Protein AF-A0A9R1VW15-F1 (afdb_monomer)

Mean predicted aligned error: 13.88 Å

pLDDT: mean 77.65, std 12.46, range [34.53, 93.62]

Structure (mmCIF, N/CA/C/O backbone):
data_AF-A0A9R1VW15-F1
#
_entry.id   AF-A0A9R1VW15-F1
#
loop_
_atom_site.group_PDB
_atom_site.id
_atom_site.type_symbol
_atom_site.label_atom_id
_atom_site.label_alt_id
_atom_site.label_comp_id
_atom_site.label_asym_id
_atom_site.label_entity_id
_atom_site.label_seq_id
_atom_site.pdbx_PDB_ins_code
_atom_site.Cartn_x
_atom_site.Cartn_y
_atom_site.Cartn_z
_atom_site.occupancy
_atom_site.B_iso_or_equiv
_atom_site.auth_seq_id
_atom_site.auth_comp_id
_atom_site.auth_asym_id
_atom_site.auth_atom_id
_atom_site.pdbx_PDB_model_num
ATOM 1 N N . MET A 1 1 ? 23.227 -11.797 -25.071 1.00 34.53 1 MET A N 1
ATOM 2 C CA . MET A 1 1 ? 23.761 -10.512 -24.574 1.00 34.53 1 MET A CA 1
ATOM 3 C C . MET A 1 1 ? 22.966 -10.137 -23.335 1.00 34.53 1 MET A C 1
ATOM 5 O O . MET A 1 1 ? 21.800 -9.782 -23.434 1.00 34.53 1 MET A O 1
ATOM 9 N N . PHE A 1 2 ? 23.557 -10.402 -22.175 1.00 41.41 2 PHE A N 1
ATOM 10 C CA . PHE A 1 2 ? 22.931 -10.350 -20.859 1.00 41.41 2 PHE A CA 1
ATOM 11 C C . PHE A 1 2 ? 22.834 -8.900 -20.378 1.00 41.41 2 PHE A C 1
ATOM 13 O O . PHE A 1 2 ? 23.819 -8.345 -19.907 1.00 41.41 2 PHE A O 1
ATOM 20 N N . VAL A 1 3 ? 21.656 -8.286 -20.486 1.00 46.56 3 VAL A N 1
ATOM 21 C CA . VAL A 1 3 ? 21.365 -7.007 -19.816 1.00 46.56 3 VAL A CA 1
ATOM 22 C C . VAL A 1 3 ? 20.025 -7.112 -19.085 1.00 46.56 3 VAL A C 1
ATOM 24 O O . VAL A 1 3 ? 19.080 -6.398 -19.381 1.00 46.56 3 VAL A O 1
ATOM 27 N N . TYR A 1 4 ? 19.921 -8.049 -18.141 1.00 46.09 4 TYR A N 1
ATOM 28 C CA . TYR A 1 4 ? 18.783 -8.117 -17.206 1.00 46.09 4 TYR A CA 1
ATOM 29 C C . TYR A 1 4 ? 19.210 -8.298 -15.741 1.00 46.09 4 TYR A C 1
ATOM 31 O O . TYR A 1 4 ? 18.375 -8.535 -14.877 1.00 46.09 4 TYR A O 1
ATOM 39 N N . LEU A 1 5 ? 20.498 -8.113 -15.435 1.00 49.72 5 LEU A N 1
ATOM 40 C CA . LEU A 1 5 ? 20.980 -7.880 -14.072 1.00 49.72 5 LEU A CA 1
ATOM 41 C C . LEU A 1 5 ? 21.451 -6.426 -13.957 1.00 49.72 5 LEU A C 1
ATOM 43 O O . LEU A 1 5 ? 22.646 -6.144 -13.905 1.00 49.72 5 LEU A O 1
ATOM 47 N N . SER A 1 6 ? 20.517 -5.474 -13.912 1.00 49.81 6 SER A N 1
ATOM 48 C CA . SER A 1 6 ? 20.840 -4.210 -13.253 1.00 49.81 6 SER A CA 1
ATOM 49 C C . SER A 1 6 ? 20.693 -4.456 -11.750 1.00 49.81 6 SER A C 1
ATOM 51 O O . SER A 1 6 ? 19.618 -4.740 -11.229 1.00 49.81 6 SER A O 1
ATOM 53 N N . CYS A 1 7 ? 21.821 -4.403 -11.050 1.00 50.88 7 CYS A N 1
ATOM 54 C CA . CYS A 1 7 ? 22.024 -4.698 -9.626 1.00 50.88 7 CYS A CA 1
ATOM 55 C C . CYS A 1 7 ? 21.210 -3.797 -8.653 1.00 50.88 7 CYS A C 1
ATOM 57 O O . CYS A 1 7 ? 21.485 -3.742 -7.461 1.00 50.88 7 CYS A O 1
ATOM 59 N N . ARG A 1 8 ? 20.201 -3.058 -9.136 1.00 53.59 8 ARG A N 1
ATOM 60 C CA . ARG A 1 8 ? 19.412 -2.096 -8.346 1.00 53.59 8 ARG A CA 1
ATOM 61 C C . ARG A 1 8 ? 17.958 -2.516 -8.125 1.00 53.59 8 ARG A C 1
ATOM 63 O O . ARG A 1 8 ? 17.357 -2.087 -7.146 1.00 53.59 8 ARG A O 1
ATOM 70 N N . THR A 1 9 ? 17.390 -3.359 -8.989 1.00 53.03 9 THR A N 1
ATOM 71 C CA . THR A 1 9 ? 16.006 -3.853 -8.853 1.00 53.03 9 THR A CA 1
ATOM 72 C C . THR A 1 9 ? 15.885 -5.027 -7.883 1.00 53.03 9 THR A C 1
ATOM 74 O O . THR A 1 9 ? 14.862 -5.148 -7.215 1.00 53.03 9 THR A O 1
ATOM 77 N N . TRP A 1 10 ? 16.925 -5.857 -7.748 1.00 55.66 10 TRP A N 1
ATOM 78 C CA . TRP A 1 10 ? 16.912 -7.001 -6.827 1.00 55.66 10 TRP A CA 1
ATOM 79 C C . TRP A 1 10 ? 16.971 -6.573 -5.353 1.00 55.66 10 TRP A C 1
ATOM 81 O O . TRP A 1 10 ? 16.183 -7.056 -4.547 1.00 55.66 10 TRP A O 1
ATOM 91 N N . ALA A 1 11 ? 17.815 -5.589 -5.013 1.00 60.59 11 ALA A N 1
ATOM 92 C CA . ALA A 1 11 ? 17.890 -5.041 -3.655 1.00 60.59 11 ALA A CA 1
ATOM 93 C C . ALA A 1 11 ? 16.564 -4.398 -3.210 1.00 60.59 11 ALA A C 1
ATOM 95 O O . ALA A 1 11 ? 16.141 -4.568 -2.072 1.00 60.59 11 ALA A O 1
ATOM 96 N N . MET A 1 12 ? 15.869 -3.704 -4.119 1.00 61.84 12 MET A N 1
ATOM 97 C CA . MET A 1 12 ? 14.544 -3.149 -3.827 1.00 61.84 12 MET A CA 1
ATOM 98 C C . MET A 1 12 ? 13.521 -4.249 -3.544 1.00 61.84 12 MET A C 1
ATOM 100 O O . MET A 1 12 ? 12.729 -4.092 -2.626 1.00 61.84 12 MET A O 1
ATOM 104 N N . TRP A 1 13 ? 13.567 -5.369 -4.273 1.00 68.69 13 TRP A N 1
ATOM 105 C CA . TRP A 1 13 ? 12.664 -6.497 -4.038 1.00 68.69 13 TRP A CA 1
ATOM 106 C C . TRP A 1 13 ? 12.888 -7.152 -2.669 1.00 68.69 13 TRP A C 1
ATOM 108 O O . TRP A 1 13 ? 11.914 -7.492 -2.005 1.00 68.69 13 TRP A O 1
ATOM 118 N N . GLN A 1 14 ? 14.137 -7.251 -2.198 1.00 66.88 14 GLN A N 1
ATOM 119 C CA . GLN A 1 14 ? 14.422 -7.740 -0.842 1.00 66.88 14 GLN A CA 1
ATOM 120 C C . GLN A 1 14 ? 13.845 -6.833 0.257 1.00 66.88 14 GLN A C 1
ATOM 122 O O . GLN A 1 14 ? 13.532 -7.315 1.339 1.00 66.88 14 GLN A O 1
ATOM 127 N N . VAL A 1 15 ? 13.698 -5.532 -0.015 1.00 74.19 15 VAL A N 1
ATOM 128 C CA . VAL A 1 15 ? 13.144 -4.562 0.943 1.00 74.19 15 VAL A CA 1
ATOM 129 C C . VAL A 1 15 ? 11.618 -4.477 0.851 1.00 74.19 15 VAL A C 1
ATOM 131 O O . VAL A 1 15 ? 10.950 -4.359 1.874 1.00 74.19 15 VAL A O 1
ATOM 134 N N . THR A 1 16 ? 11.047 -4.513 -0.356 1.00 76.38 16 THR A N 1
ATOM 135 C CA . THR A 1 16 ? 9.600 -4.332 -0.570 1.00 76.38 16 THR A CA 1
ATOM 136 C C . THR A 1 16 ? 8.807 -5.635 -0.575 1.00 76.38 16 THR A C 1
ATOM 138 O O . THR A 1 16 ? 7.589 -5.590 -0.427 1.00 76.38 16 T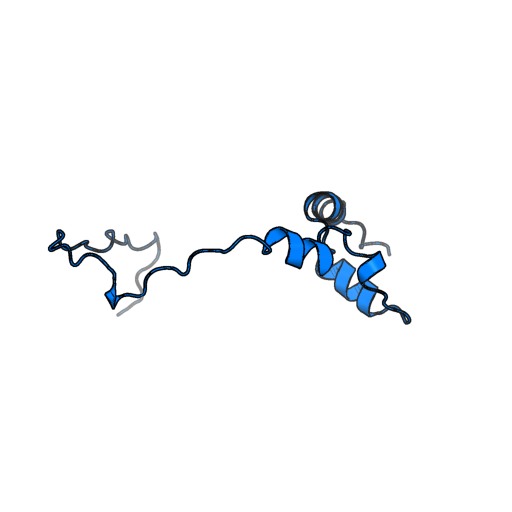HR A O 1
ATOM 141 N N . GLY A 1 17 ? 9.450 -6.784 -0.798 1.00 73.69 17 GLY A N 1
ATOM 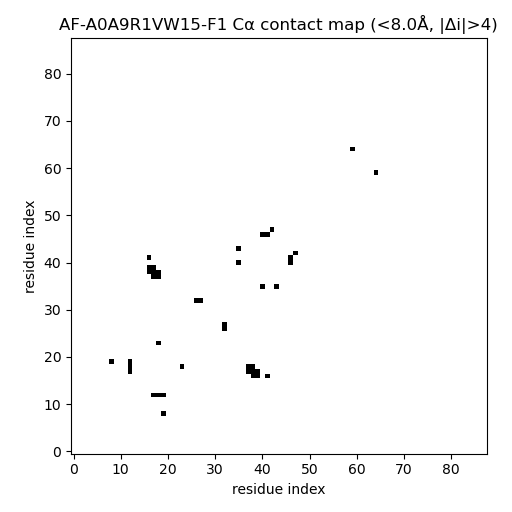142 C CA . GLY A 1 17 ? 8.812 -8.103 -0.865 1.00 73.69 17 GLY A CA 1
ATOM 143 C C . GLY A 1 17 ? 7.935 -8.349 -2.103 1.00 73.69 17 GLY A C 1
ATOM 144 O O . GLY A 1 17 ? 7.366 -9.434 -2.237 1.00 73.69 17 GLY A O 1
ATOM 145 N N . PHE A 1 18 ? 7.840 -7.387 -3.034 1.00 77.56 18 PHE A N 1
ATOM 146 C CA . PHE A 1 18 ? 7.066 -7.499 -4.278 1.00 77.56 18 PHE A CA 1
ATOM 147 C C . PHE A 1 18 ? 7.952 -7.360 -5.533 1.00 77.56 18 PHE A C 1
ATOM 149 O O . PHE A 1 18 ? 8.786 -6.446 -5.584 1.00 77.56 18 PHE A O 1
ATOM 156 N N . PRO A 1 19 ? 7.789 -8.223 -6.557 1.00 78.38 19 PRO A N 1
ATOM 157 C CA . PRO A 1 19 ? 8.610 -8.179 -7.763 1.00 78.38 19 PRO A CA 1
ATOM 158 C C . PRO A 1 19 ? 8.426 -6.864 -8.536 1.00 78.38 19 PRO A C 1
ATOM 160 O O . PRO A 1 19 ? 7.312 -6.407 -8.777 1.00 78.38 19 PRO A O 1
ATOM 163 N N . PHE A 1 20 ? 9.530 -6.258 -8.986 1.00 79.81 20 PHE A N 1
ATOM 164 C CA . PHE A 1 20 ? 9.468 -5.082 -9.860 1.00 79.81 20 PHE A CA 1
ATOM 165 C C . PHE A 1 20 ? 8.815 -5.426 -11.208 1.00 79.81 20 PHE A C 1
ATOM 167 O O . PHE A 1 20 ? 8.812 -6.582 -11.624 1.00 79.81 20 PHE A O 1
ATOM 174 N N . VAL A 1 21 ? 8.318 -4.416 -11.929 1.00 81.44 21 VAL A N 1
ATOM 175 C CA . VAL A 1 21 ? 7.522 -4.573 -13.162 1.00 81.44 21 VAL A CA 1
ATOM 176 C C . VAL A 1 21 ? 8.180 -5.510 -14.187 1.00 81.44 21 VAL A C 1
ATOM 178 O O . VAL A 1 21 ? 7.503 -6.334 -14.792 1.00 81.44 21 VAL A O 1
ATOM 181 N N . HIS A 1 22 ? 9.506 -5.449 -14.345 1.00 81.44 22 HIS A N 1
ATOM 182 C CA . HIS A 1 22 ? 10.243 -6.346 -15.246 1.00 81.44 22 HIS A CA 1
ATOM 183 C C . HIS A 1 22 ? 10.259 -7.806 -14.772 1.00 81.44 22 HIS A C 1
ATOM 185 O O . HIS A 1 22 ? 10.072 -8.712 -15.581 1.00 81.44 22 HIS A O 1
ATOM 191 N N . SER A 1 23 ? 10.448 -8.037 -13.471 1.00 78.75 23 SER A N 1
ATOM 192 C CA . SER A 1 23 ? 10.400 -9.375 -12.875 1.00 78.75 23 SER A CA 1
ATOM 193 C C . SER A 1 23 ? 8.988 -9.947 -12.945 1.00 78.75 23 SER A C 1
ATOM 195 O O . SER A 1 23 ? 8.823 -11.104 -13.308 1.00 78.75 23 SER A O 1
ATOM 197 N N . ALA A 1 24 ? 7.969 -9.127 -12.672 1.00 82.69 24 ALA A N 1
ATOM 198 C CA . ALA A 1 24 ? 6.567 -9.517 -12.790 1.00 82.69 24 ALA A CA 1
ATOM 199 C C . ALA A 1 24 ? 6.197 -9.886 -14.234 1.00 82.69 24 ALA A C 1
ATOM 201 O O . ALA A 1 24 ? 5.544 -10.902 -14.447 1.00 82.69 24 ALA A O 1
ATOM 202 N N . ALA A 1 25 ? 6.659 -9.115 -15.225 1.00 84.50 25 ALA A N 1
ATOM 203 C CA . ALA A 1 25 ? 6.463 -9.452 -16.631 1.00 84.50 25 ALA A CA 1
ATOM 204 C C . ALA A 1 25 ? 7.121 -10.795 -16.977 1.00 84.50 25 ALA A C 1
ATOM 206 O O . ALA A 1 25 ? 6.472 -11.651 -17.563 1.00 84.50 25 ALA A O 1
ATOM 207 N N . PHE A 1 26 ? 8.372 -11.015 -16.560 1.00 83.50 26 PHE A N 1
ATOM 208 C CA . PHE A 1 26 ? 9.068 -12.285 -16.780 1.00 83.50 26 PHE A CA 1
ATOM 209 C C . PHE A 1 26 ? 8.354 -13.477 -16.127 1.00 83.50 26 PHE A C 1
ATOM 211 O O . PHE A 1 26 ? 8.157 -14.499 -16.779 1.00 83.50 26 PHE A O 1
ATOM 218 N N . ILE A 1 27 ? 7.924 -13.333 -14.871 1.00 83.06 27 ILE A N 1
ATOM 219 C CA . ILE A 1 27 ? 7.135 -14.344 -14.155 1.00 83.06 27 ILE A CA 1
ATOM 220 C C . ILE A 1 27 ? 5.828 -14.620 -14.903 1.00 83.06 27 ILE A C 1
ATOM 222 O O . ILE A 1 27 ? 5.470 -15.772 -15.086 1.00 83.06 27 ILE A O 1
ATOM 226 N N . ALA A 1 28 ? 5.145 -13.593 -15.409 1.00 84.50 28 ALA A N 1
ATOM 227 C CA . ALA A 1 28 ? 3.918 -13.770 -16.182 1.00 84.50 28 ALA A CA 1
ATOM 228 C C . ALA A 1 28 ? 4.127 -14.520 -17.514 1.00 84.50 28 ALA A C 1
ATOM 230 O O . ALA A 1 28 ? 3.172 -15.073 -18.055 1.00 84.50 28 ALA A O 1
ATOM 231 N N . PHE A 1 29 ? 5.354 -14.554 -18.044 1.00 85.88 29 PHE A N 1
ATOM 232 C CA . PHE A 1 29 ? 5.694 -15.322 -19.243 1.00 85.88 29 PHE A CA 1
ATOM 233 C C . PHE A 1 29 ? 5.986 -16.809 -18.965 1.00 85.88 29 PHE A C 1
ATOM 235 O O . PHE A 1 29 ? 6.095 -17.580 -19.923 1.00 85.88 29 PHE A O 1
ATOM 242 N N . THR A 1 30 ? 6.118 -17.249 -17.705 1.00 84.62 30 THR A N 1
ATOM 243 C CA . THR A 1 30 ? 6.307 -18.676 -17.389 1.00 84.62 30 THR A CA 1
ATOM 244 C C . THR A 1 30 ? 4.974 -19.431 -17.446 1.00 84.62 30 THR A C 1
ATOM 246 O O . THR A 1 30 ? 3.907 -18.868 -17.227 1.00 84.62 30 THR A O 1
ATOM 249 N N . ARG A 1 31 ? 5.006 -20.720 -17.813 1.00 70.06 31 ARG A N 1
ATOM 250 C CA . ARG A 1 31 ? 3.785 -21.487 -18.135 1.00 70.06 31 ARG A CA 1
ATOM 251 C C . ARG A 1 31 ? 2.986 -21.992 -16.924 1.00 70.06 31 ARG A C 1
ATOM 253 O O . ARG A 1 31 ? 1.873 -22.449 -17.127 1.00 70.06 31 ARG A O 1
ATOM 260 N N . ASP A 1 32 ? 3.484 -21.814 -15.700 1.00 74.69 32 ASP A N 1
ATOM 261 C CA . ASP A 1 32 ? 2.836 -22.258 -14.456 1.00 74.69 32 ASP A CA 1
ATOM 262 C C . ASP A 1 32 ? 3.020 -21.212 -13.346 1.00 74.69 32 ASP A C 1
ATOM 264 O O . ASP A 1 32 ? 3.798 -21.376 -12.403 1.00 74.69 32 ASP A O 1
ATOM 268 N N . VAL A 1 33 ? 2.339 -20.074 -13.486 1.00 77.31 33 VAL A N 1
ATOM 269 C CA . VAL A 1 33 ? 2.545 -18.929 -12.592 1.00 77.31 33 VAL A CA 1
ATOM 270 C C . VAL A 1 33 ? 1.816 -19.120 -11.264 1.00 77.31 33 VAL A C 1
ATOM 272 O O . VAL A 1 33 ? 0.650 -18.754 -11.107 1.00 77.31 33 VAL A O 1
ATOM 275 N N . ILE A 1 34 ? 2.532 -19.625 -10.263 1.00 83.75 34 ILE A N 1
ATOM 276 C CA . ILE A 1 34 ? 2.086 -19.589 -8.867 1.00 83.75 34 ILE A CA 1
ATOM 277 C C . ILE A 1 34 ? 2.657 -18.324 -8.219 1.00 83.75 34 ILE A C 1
ATOM 279 O O . ILE A 1 34 ? 3.739 -18.337 -7.638 1.00 83.75 34 ILE A O 1
ATOM 283 N N . TRP A 1 35 ? 1.919 -17.212 -8.297 1.00 81.88 35 TRP A N 1
ATOM 284 C CA . TRP A 1 35 ? 2.348 -15.909 -7.755 1.00 81.88 35 TRP A CA 1
ATOM 285 C C . TRP A 1 35 ? 2.787 -15.959 -6.287 1.00 81.88 35 TRP A C 1
ATOM 287 O O . TRP A 1 35 ? 3.719 -15.259 -5.903 1.00 81.88 35 TRP A O 1
ATOM 297 N N . ALA A 1 36 ? 2.169 -16.829 -5.486 1.00 81.62 36 ALA A N 1
ATOM 298 C CA . ALA A 1 36 ? 2.511 -17.025 -4.079 1.00 81.62 36 ALA A CA 1
ATOM 299 C C . ALA A 1 36 ? 3.956 -17.513 -3.844 1.00 81.62 36 ALA A C 1
ATOM 301 O O . ALA A 1 36 ? 4.454 -17.389 -2.732 1.00 81.62 36 ALA A O 1
ATOM 302 N N . GLN A 1 37 ? 4.636 -18.057 -4.861 1.00 83.00 37 GLN A N 1
ATOM 303 C CA . GLN A 1 37 ? 6.046 -18.463 -4.774 1.00 83.00 37 GLN A CA 1
ATOM 304 C C . GLN A 1 37 ? 7.021 -17.303 -5.029 1.00 83.00 37 GLN A C 1
ATOM 306 O O . GLN A 1 37 ? 8.191 -17.396 -4.668 1.00 83.00 37 GLN A O 1
ATOM 311 N N . TYR A 1 38 ? 6.552 -16.218 -5.652 1.00 80.69 38 TYR A N 1
ATOM 312 C CA . TYR A 1 38 ? 7.372 -15.072 -6.063 1.00 80.69 38 TYR A CA 1
ATOM 313 C C . TYR A 1 38 ? 7.138 -13.816 -5.216 1.00 80.69 38 TYR A C 1
ATOM 315 O O . TYR A 1 38 ? 7.747 -12.777 -5.467 1.00 80.69 38 TYR A O 1
ATOM 323 N N . VAL A 1 39 ? 6.229 -13.876 -4.249 1.00 83.06 39 VAL A N 1
ATOM 324 C CA . VAL A 1 39 ? 5.870 -12.755 -3.381 1.00 83.06 39 VAL A CA 1
ATOM 325 C C . VAL A 1 39 ? 6.063 -13.195 -1.937 1.00 83.06 39 VAL A C 1
ATOM 327 O O . VAL A 1 39 ? 5.837 -14.358 -1.606 1.00 83.06 39 VAL A O 1
ATOM 330 N N . ASP A 1 40 ? 6.494 -12.274 -1.078 1.00 85.00 40 ASP A N 1
ATOM 331 C CA . ASP A 1 40 ? 6.621 -12.549 0.350 1.00 85.00 40 ASP A CA 1
ATOM 332 C C . ASP A 1 40 ? 5.274 -13.002 0.957 1.00 85.00 40 ASP A C 1
ATOM 334 O O . ASP A 1 40 ? 4.200 -12.512 0.587 1.00 85.00 40 ASP A O 1
ATOM 338 N N . GLN A 1 41 ? 5.329 -13.908 1.937 1.00 85.56 41 GLN A N 1
ATOM 339 C CA . GLN A 1 41 ? 4.168 -14.374 2.701 1.00 85.56 41 GLN A CA 1
ATOM 340 C C . GLN A 1 41 ? 3.403 -13.226 3.381 1.00 85.56 41 GLN A C 1
ATOM 342 O O . GLN A 1 41 ? 2.203 -13.363 3.661 1.00 85.56 41 GLN A O 1
ATOM 347 N N . TYR A 1 42 ? 4.067 -12.089 3.615 1.00 85.75 42 TYR A N 1
ATOM 348 C CA . TYR A 1 42 ? 3.455 -10.860 4.115 1.00 85.75 42 TYR A CA 1
ATOM 349 C C . TYR A 1 42 ? 2.272 -10.379 3.259 1.00 85.75 42 TYR A C 1
ATOM 351 O O . TYR A 1 42 ? 1.305 -9.841 3.793 1.00 85.75 42 TYR A O 1
ATOM 359 N N . PHE A 1 43 ? 2.286 -10.639 1.950 1.00 85.38 43 PHE A N 1
ATOM 360 C CA . PHE A 1 43 ? 1.210 -10.248 1.030 1.00 85.38 43 PHE A CA 1
ATOM 361 C C . PHE A 1 43 ? 0.109 -11.310 0.881 1.00 85.38 43 PHE A C 1
ATOM 363 O O . PHE A 1 43 ? -0.689 -11.269 -0.057 1.00 85.38 43 PHE A O 1
ATOM 370 N N . SER A 1 44 ? 0.038 -12.275 1.798 1.00 88.44 44 SER A N 1
ATOM 371 C CA . SER A 1 44 ? -1.045 -13.256 1.820 1.00 88.44 44 SER A CA 1
ATOM 372 C C . SER A 1 44 ? -2.371 -12.648 2.292 1.00 88.44 44 SER A C 1
ATOM 374 O O . SER A 1 44 ? -2.421 -11.726 3.108 1.00 88.44 44 SER A O 1
ATOM 376 N N . ILE A 1 45 ? -3.481 -13.237 1.835 1.00 89.00 45 ILE A N 1
ATOM 377 C CA . ILE A 1 45 ? -4.835 -12.869 2.286 1.00 89.00 45 ILE A CA 1
ATOM 378 C C . ILE A 1 45 ? -4.960 -13.005 3.808 1.00 89.00 45 ILE A C 1
ATOM 380 O O . ILE A 1 45 ? -5.647 -12.214 4.450 1.00 89.00 45 ILE A O 1
ATOM 384 N N . GLN A 1 46 ? -4.290 -13.999 4.392 1.00 92.25 46 GLN A N 1
ATOM 385 C CA . GLN A 1 46 ? -4.291 -14.216 5.831 1.00 92.25 46 GLN A CA 1
ATOM 386 C C . GLN A 1 46 ? -3.677 -13.021 6.572 1.00 92.25 46 GLN A C 1
ATOM 388 O O . GLN A 1 46 ? -4.302 -12.483 7.482 1.00 92.25 46 GLN A O 1
ATOM 393 N N . LYS A 1 47 ? -2.510 -12.540 6.124 1.00 91.25 47 LYS A N 1
ATOM 394 C CA . LYS A 1 47 ? -1.853 -11.358 6.700 1.00 91.25 47 LYS A CA 1
ATOM 395 C C . LYS A 1 47 ? -2.652 -10.078 6.482 1.00 91.25 47 LYS A C 1
ATOM 397 O O . LYS A 1 47 ? -2.746 -9.263 7.396 1.00 91.25 47 LYS A O 1
ATOM 402 N N . PHE A 1 48 ? -3.305 -9.936 5.329 1.00 89.81 48 PHE A N 1
ATOM 403 C CA . PHE A 1 48 ? -4.242 -8.839 5.087 1.00 89.81 48 PHE A CA 1
ATOM 404 C C . PHE A 1 48 ? -5.398 -8.847 6.100 1.00 89.81 48 PHE A C 1
ATOM 406 O O . PHE A 1 48 ? -5.686 -7.827 6.724 1.00 89.81 48 PHE A O 1
ATOM 413 N N . LYS A 1 49 ? -6.029 -10.006 6.322 1.00 92.88 49 LYS A N 1
ATOM 414 C CA . LYS A 1 49 ? -7.103 -10.149 7.315 1.00 92.88 49 LYS A CA 1
ATOM 415 C C . LYS A 1 49 ? -6.619 -9.862 8.734 1.00 92.88 49 LYS A C 1
ATOM 417 O O . 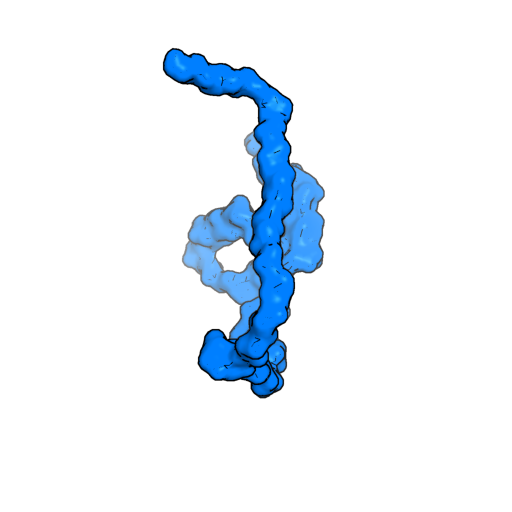LYS A 1 49 ? -7.344 -9.216 9.476 1.00 92.88 49 LYS A O 1
ATOM 422 N N . GLU A 1 50 ? -5.420 -10.309 9.102 1.00 93.62 50 GLU A N 1
ATOM 423 C CA . GLU A 1 50 ? -4.811 -10.027 10.410 1.00 93.62 50 GLU A CA 1
ATOM 424 C C . GLU A 1 50 ? -4.550 -8.527 10.609 1.00 93.62 50 GLU A C 1
ATOM 426 O O . GLU A 1 50 ? -4.903 -7.978 11.651 1.00 93.62 50 GLU A O 1
ATOM 431 N N . ALA A 1 51 ? -3.996 -7.844 9.602 1.00 92.38 51 ALA A N 1
ATOM 432 C CA . ALA A 1 51 ? -3.708 -6.411 9.667 1.00 92.38 51 ALA A CA 1
ATOM 433 C C . ALA A 1 51 ? -4.983 -5.566 9.829 1.00 92.38 51 ALA A C 1
ATOM 435 O O . ALA A 1 51 ? -5.009 -4.612 10.606 1.00 92.38 51 ALA A O 1
ATOM 436 N N . TYR A 1 52 ? -6.053 -5.947 9.129 1.00 91.44 52 TYR A N 1
ATOM 437 C CA . TYR A 1 52 ? -7.350 -5.268 9.162 1.00 91.44 52 TYR A CA 1
ATOM 438 C C . TYR A 1 52 ? -8.360 -5.920 10.121 1.00 91.44 52 TYR A C 1
ATOM 440 O O . TYR A 1 52 ? -9.546 -5.592 10.078 1.00 91.44 52 TYR A O 1
ATOM 448 N N . ALA A 1 53 ? -7.922 -6.827 11.003 1.00 92.50 53 ALA A N 1
ATOM 449 C CA . ALA A 1 53 ? -8.800 -7.457 11.992 1.00 92.50 53 ALA A CA 1
ATOM 450 C C . ALA A 1 53 ? -9.332 -6.436 13.010 1.00 92.50 53 ALA A C 1
ATOM 452 O O . ALA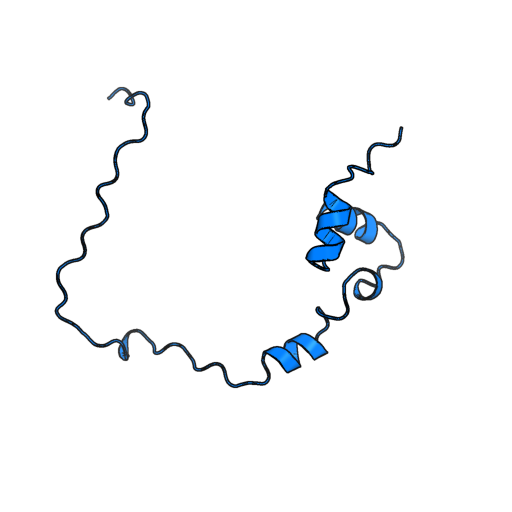 A 1 53 ? -10.430 -6.581 13.551 1.00 92.50 53 ALA A O 1
ATOM 453 N N . PHE A 1 54 ? -8.553 -5.384 13.266 1.00 90.62 54 PHE A N 1
ATOM 454 C CA . PHE A 1 54 ? -8.953 -4.287 14.132 1.00 90.62 54 PHE A CA 1
ATOM 455 C C . PHE A 1 54 ? -9.952 -3.372 13.425 1.00 90.62 54 PHE A C 1
ATOM 457 O O . PHE A 1 54 ? -9.799 -3.033 12.251 1.00 90.62 54 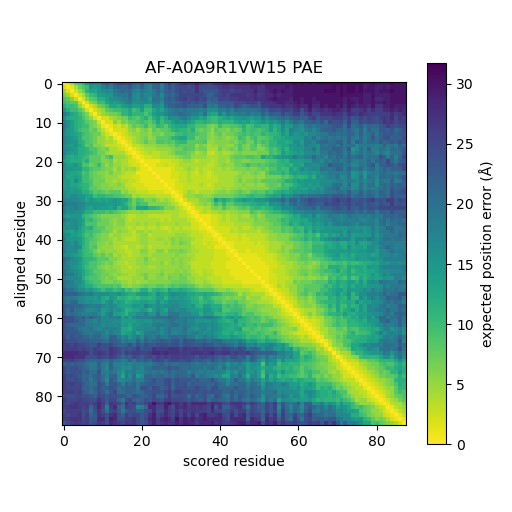PHE A O 1
ATOM 464 N N . LYS A 1 55 ? -10.972 -2.921 14.164 1.00 84.69 55 LYS A N 1
ATOM 465 C CA . LYS A 1 55 ? -11.937 -1.943 13.653 1.00 84.69 55 LYS A CA 1
ATOM 466 C C . LYS A 1 55 ? -11.225 -0.623 13.369 1.00 84.69 55 LYS A C 1
ATOM 468 O O . LYS A 1 55 ? -10.923 0.134 14.289 1.00 84.69 55 LYS A O 1
ATOM 473 N N . ILE A 1 56 ? -11.013 -0.327 12.093 1.00 85.31 56 ILE A N 1
ATOM 474 C CA . ILE A 1 56 ? -10.656 1.018 11.649 1.00 85.31 56 ILE A CA 1
ATOM 475 C C . ILE A 1 56 ? -11.920 1.864 11.780 1.00 85.31 56 ILE A C 1
ATOM 477 O O . ILE A 1 56 ? -12.932 1.585 11.135 1.00 85.31 56 ILE A O 1
ATOM 481 N N . ALA A 1 57 ? -11.885 2.869 12.654 1.00 84.88 57 ALA A N 1
ATOM 482 C CA . ALA A 1 57 ? -12.978 3.821 12.760 1.00 84.88 57 ALA A CA 1
ATOM 483 C C . ALA A 1 57 ? -13.173 4.510 11.405 1.00 84.88 57 ALA A C 1
ATOM 485 O O . ALA A 1 57 ? -12.215 4.990 10.795 1.00 84.88 57 ALA A O 1
ATOM 486 N N . LEU A 1 58 ? -14.419 4.549 10.931 1.00 83.81 58 LEU A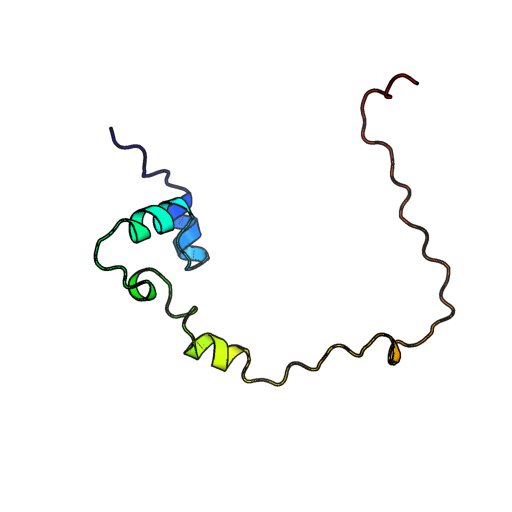 N 1
ATOM 487 C CA . LEU A 1 58 ? -14.753 5.319 9.743 1.00 83.81 58 LEU A CA 1
ATOM 488 C C . LEU A 1 58 ? -14.446 6.788 10.020 1.00 83.81 58 LEU A C 1
ATOM 490 O O . LEU A 1 58 ? -14.762 7.310 11.092 1.00 83.81 58 LEU A O 1
ATOM 494 N N . MET A 1 59 ? -13.834 7.453 9.043 1.00 83.62 59 MET A N 1
ATOM 495 C CA . MET A 1 59 ? -13.654 8.893 9.125 1.00 83.62 59 MET A CA 1
ATOM 496 C C . MET A 1 59 ? -15.047 9.535 9.187 1.00 83.62 59 MET A C 1
ATOM 498 O O . MET A 1 59 ? -15.874 9.238 8.319 1.00 83.62 59 MET A O 1
ATOM 502 N N . PRO A 1 60 ? -15.336 10.377 10.194 1.00 83.69 60 PRO A N 1
ATOM 503 C CA . PRO A 1 60 ? -16.613 11.061 10.276 1.00 83.69 60 PRO A CA 1
ATOM 504 C C . PRO A 1 60 ? -16.878 11.807 8.966 1.00 83.69 60 PRO A C 1
ATOM 506 O O . PRO A 1 60 ? -16.016 12.542 8.469 1.00 83.69 60 PRO A O 1
ATOM 509 N N . GLY A 1 61 ? -18.068 11.590 8.401 1.00 83.50 61 GLY A N 1
ATOM 510 C CA . GLY A 1 61 ? -18.524 12.299 7.211 1.00 83.50 61 GLY A CA 1
ATOM 511 C C . GLY A 1 61 ? -18.498 13.812 7.419 1.00 83.50 61 GLY A C 1
AT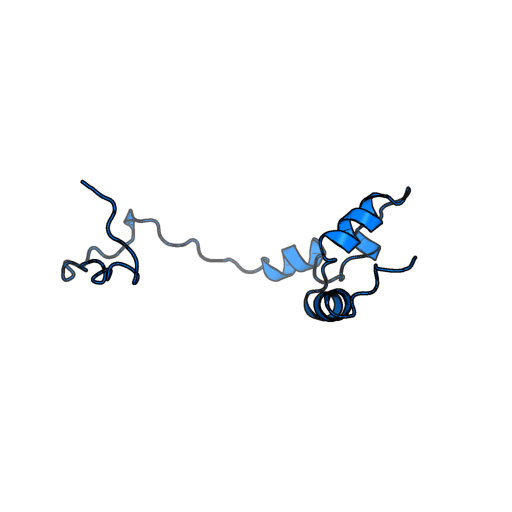OM 512 O O . GLY A 1 61 ? -18.422 14.297 8.550 1.00 83.50 61 GLY A O 1
ATOM 513 N N . LYS A 1 62 ? -18.585 14.571 6.322 1.00 79.94 62 LYS A N 1
ATOM 514 C CA . LYS A 1 62 ? -18.559 16.044 6.350 1.00 79.94 62 LYS A CA 1
ATOM 515 C C . LYS A 1 62 ? -19.581 16.637 7.330 1.00 79.94 62 LYS A C 1
ATOM 517 O O . LYS A 1 62 ? -19.340 17.690 7.911 1.00 79.94 62 LYS A O 1
ATOM 522 N N . ASP A 1 63 ? -20.685 15.931 7.543 1.00 82.25 63 ASP A N 1
ATOM 523 C CA . ASP A 1 63 ? -21.788 16.299 8.434 1.00 82.25 63 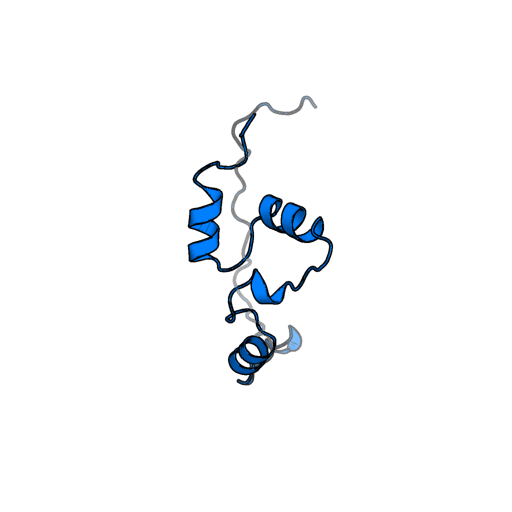ASP A CA 1
ATOM 524 C C . ASP A 1 63 ? -21.378 16.327 9.916 1.00 82.25 63 ASP A C 1
ATOM 526 O O . ASP A 1 63 ? -21.940 17.078 10.709 1.00 82.25 63 ASP A O 1
ATOM 530 N N . HIS A 1 64 ? -20.365 15.538 10.281 1.00 81.62 64 HIS A N 1
ATOM 531 C CA . HIS A 1 64 ? -19.802 15.447 11.628 1.00 81.62 64 HIS A CA 1
ATOM 532 C C . HIS A 1 64 ? -18.594 16.368 11.835 1.00 81.62 64 HIS A C 1
ATOM 534 O O . HIS A 1 64 ? -18.012 16.391 12.922 1.00 81.62 64 HIS A O 1
ATOM 540 N N . TRP A 1 65 ? -18.167 17.103 10.805 1.00 84.56 65 TRP A N 1
ATOM 541 C CA . TRP A 1 65 ? -17.064 18.043 10.949 1.00 84.56 65 TRP A CA 1
ATOM 542 C C . TRP A 1 65 ? -17.519 19.217 11.806 1.00 84.56 65 TRP A C 1
ATOM 544 O O . TRP A 1 65 ? -18.584 19.798 11.588 1.00 84.56 65 TRP A O 1
ATOM 554 N N . ILE A 1 66 ? -16.688 19.594 12.775 1.00 81.44 66 ILE A N 1
ATOM 555 C CA . ILE A 1 66 ? -16.922 20.796 13.568 1.00 81.44 66 ILE A CA 1
ATOM 556 C C . ILE A 1 66 ? -16.911 21.973 12.592 1.00 81.44 66 ILE A C 1
ATOM 558 O O . ILE A 1 66 ? -15.869 22.295 12.017 1.00 81.44 66 ILE A O 1
ATOM 562 N N . LYS A 1 67 ? -18.071 22.609 12.398 1.00 75.06 67 LYS A N 1
ATOM 563 C CA . LYS A 1 67 ? -18.179 23.881 11.683 1.00 75.06 67 LYS A CA 1
ATOM 564 C C . LYS A 1 67 ? -17.478 24.933 12.532 1.00 75.06 67 LYS A C 1
ATOM 566 O O . LYS A 1 67 ? -18.075 25.525 13.422 1.00 75.06 67 LYS A O 1
ATOM 571 N N . LYS A 1 68 ? -16.176 25.085 12.320 1.00 73.00 68 LYS A N 1
ATOM 572 C CA . LYS A 1 68 ? -15.432 26.216 12.853 1.00 73.00 68 LYS A CA 1
ATOM 573 C C . LYS A 1 68 ? -15.593 27.366 11.874 1.00 73.00 68 LYS A C 1
ATOM 575 O O . LYS A 1 68 ? -15.285 27.198 10.694 1.00 73.00 68 LYS A O 1
ATOM 580 N N . ASP A 1 69 ? -15.995 28.523 12.383 1.00 73.31 69 ASP A N 1
ATOM 581 C CA . ASP A 1 69 ? -15.791 29.809 11.715 1.00 73.31 69 ASP A CA 1
ATOM 582 C C . ASP A 1 69 ? -14.291 30.133 11.769 1.00 73.31 69 ASP A C 1
ATOM 584 O O . ASP A 1 69 ? -13.820 30.968 12.537 1.00 73.31 69 ASP A O 1
ATOM 588 N N . GLY A 1 70 ? -13.503 29.334 11.050 1.00 69.50 70 GLY A N 1
ATOM 589 C CA . GLY A 1 70 ? -12.065 29.511 10.936 1.00 69.50 70 GLY A CA 1
ATOM 590 C C . GLY A 1 70 ? -11.742 30.665 9.998 1.00 69.50 70 GLY A C 1
ATOM 591 O O . GLY A 1 70 ? -12.505 30.967 9.077 1.00 69.50 70 GLY A O 1
ATOM 592 N N . GLU A 1 71 ? -10.581 31.285 10.204 1.00 76.31 71 GLU A N 1
ATOM 593 C CA . GLU A 1 71 ? -10.018 32.211 9.226 1.00 76.31 71 GLU A CA 1
ATOM 594 C C . GLU A 1 71 ? -10.003 31.568 7.839 1.00 76.31 71 GLU A C 1
ATOM 596 O O . GLU A 1 71 ? -9.690 30.385 7.666 1.00 76.31 71 GLU A O 1
ATOM 601 N N . LYS A 1 72 ? -10.355 32.364 6.831 1.00 80.00 72 LYS A N 1
ATOM 602 C CA . LYS A 1 72 ? -10.346 31.928 5.441 1.00 80.00 72 LYS A CA 1
ATOM 603 C C . LYS A 1 72 ? -8.914 31.545 5.066 1.00 80.00 72 LYS A C 1
ATOM 605 O O . LYS A 1 72 ? -8.071 32.414 4.866 1.00 80.00 72 LYS A O 1
ATOM 610 N N . ILE A 1 73 ? -8.641 30.244 4.973 1.00 81.62 73 ILE A N 1
ATOM 611 C CA . ILE A 1 73 ? -7.345 29.740 4.516 1.00 81.62 73 ILE A CA 1
ATOM 612 C C . ILE A 1 73 ? -7.219 30.107 3.040 1.00 81.62 73 ILE A C 1
ATOM 614 O O . ILE A 1 73 ? -7.920 29.562 2.184 1.00 81.62 73 ILE A O 1
ATOM 618 N N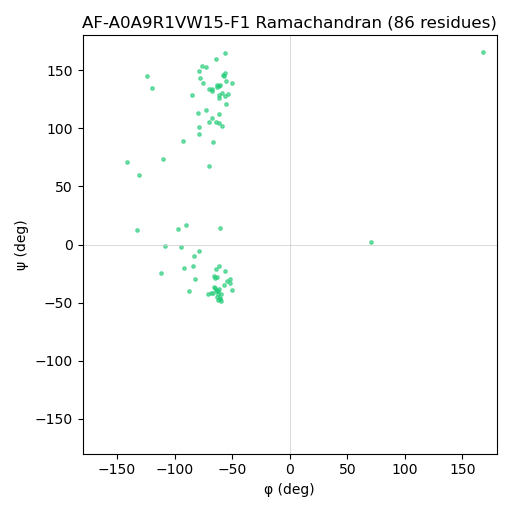 . TYR A 1 74 ? -6.342 31.058 2.741 1.00 84.38 74 TYR A N 1
ATOM 619 C CA . TYR A 1 74 ? -5.981 31.366 1.367 1.00 84.38 74 TYR A CA 1
ATOM 620 C C . TYR A 1 74 ? -4.991 30.317 0.856 1.00 84.38 74 TYR A C 1
ATOM 622 O O . TYR A 1 74 ? -4.142 29.850 1.622 1.00 84.38 74 TYR A O 1
ATOM 630 N N . PRO A 1 75 ? -5.077 29.929 -0.429 1.00 85.81 75 PRO A N 1
ATOM 631 C CA . PRO A 1 75 ? -4.052 29.086 -1.017 1.00 85.81 75 PRO A CA 1
ATOM 632 C C . PRO A 1 75 ? -2.684 29.766 -0.860 1.00 85.81 75 PRO A C 1
ATOM 634 O O . PRO A 1 75 ? -2.604 31.001 -0.904 1.00 85.81 75 PRO A O 1
ATOM 637 N N . PRO A 1 76 ? -1.599 28.991 -0.703 1.00 86.88 76 PRO A N 1
ATOM 638 C CA . PRO A 1 76 ? -0.266 29.564 -0.714 1.00 86.88 76 PRO A CA 1
ATOM 639 C C . PRO A 1 76 ? -0.071 30.344 -2.015 1.00 86.88 76 PRO A C 1
ATOM 641 O O . PRO A 1 76 ? -0.518 29.915 -3.083 1.00 86.88 76 PRO A O 1
ATOM 644 N N . LEU A 1 77 ? 0.602 31.493 -1.925 1.00 84.88 77 LEU A N 1
ATOM 645 C CA . LEU A 1 77 ? 0.949 32.290 -3.095 1.00 84.88 77 LEU A CA 1
ATOM 646 C C . LEU A 1 77 ? 1.807 31.435 -4.035 1.00 84.88 77 LEU A C 1
ATOM 648 O O . LEU A 1 77 ? 3.003 31.237 -3.805 1.00 84.88 77 LEU A O 1
ATOM 652 N N . MET A 1 78 ? 1.192 30.911 -5.097 1.00 81.81 78 MET A N 1
ATOM 653 C CA . MET A 1 78 ? 1.907 30.163 -6.120 1.00 81.81 78 MET A CA 1
ATOM 654 C C . MET A 1 78 ? 2.782 31.133 -6.906 1.00 81.81 78 MET A C 1
ATOM 656 O O . MET A 1 78 ? 2.300 31.904 -7.737 1.00 81.81 78 MET A O 1
ATOM 660 N N . LYS A 1 79 ? 4.090 31.097 -6.652 1.00 83.38 79 LYS A N 1
ATOM 661 C CA . LYS A 1 79 ? 5.052 31.776 -7.518 1.00 83.38 79 LYS A CA 1
ATOM 662 C C . LYS A 1 79 ? 5.063 31.061 -8.864 1.00 83.38 79 LYS A C 1
ATOM 664 O O . LYS A 1 79 ? 5.128 29.834 -8.920 1.00 83.38 79 LYS A O 1
ATOM 669 N N . ARG A 1 80 ? 5.018 31.828 -9.955 1.00 78.75 80 ARG A N 1
ATOM 670 C CA . ARG A 1 80 ? 5.244 31.281 -11.295 1.00 78.75 80 ARG A CA 1
ATOM 671 C C . ARG A 1 80 ? 6.622 30.602 -11.290 1.00 78.75 80 ARG A C 1
ATOM 673 O O . ARG A 1 80 ? 7.581 31.256 -10.871 1.00 78.75 80 ARG A O 1
ATOM 680 N N . PRO A 1 81 ? 6.746 29.332 -11.717 1.00 81.44 81 PRO A N 1
ATOM 681 C CA . PRO A 1 81 ? 8.055 28.706 -11.823 1.00 81.44 81 PRO A CA 1
ATOM 682 C C . PRO A 1 81 ? 8.944 29.551 -12.747 1.00 81.44 81 PRO A C 1
ATOM 684 O O . PRO A 1 81 ? 8.427 30.154 -13.698 1.00 81.44 81 PRO A O 1
ATOM 687 N N . PRO A 1 82 ? 10.257 29.631 -12.472 1.00 78.38 82 PRO A N 1
ATOM 688 C CA . PRO A 1 82 ? 11.179 30.370 -13.321 1.00 78.38 82 PRO A CA 1
ATOM 689 C C . PRO A 1 82 ? 11.073 29.835 -14.752 1.00 78.38 82 PRO A C 1
ATOM 691 O O . PRO A 1 82 ? 11.227 28.641 -14.999 1.00 78.38 82 PRO A O 1
ATOM 694 N N . GLY A 1 83 ? 10.729 30.711 -15.695 1.00 83.88 83 GLY A N 1
ATOM 695 C CA . GLY A 1 83 ? 10.465 30.307 -17.068 1.00 83.88 83 GLY A CA 1
ATOM 696 C C . GLY A 1 83 ? 9.807 31.399 -17.901 1.00 83.88 83 GLY A C 1
ATOM 697 O O . GLY A 1 83 ? 9.315 32.408 -17.393 1.00 83.88 83 GLY A O 1
ATOM 698 N N . ARG A 1 84 ? 9.808 31.192 -19.218 1.00 80.88 84 ARG A N 1
ATOM 699 C CA . ARG A 1 84 ? 9.350 32.180 -20.196 1.00 80.88 84 ARG A CA 1
ATOM 700 C C . ARG A 1 84 ? 7.833 32.420 -20.085 1.00 80.88 84 ARG A C 1
ATOM 702 O O . ARG A 1 84 ? 7.063 31.453 -20.084 1.00 80.88 84 ARG A O 1
ATOM 709 N N . PRO A 1 85 ? 7.363 33.679 -20.044 1.00 80.56 85 PRO A N 1
ATOM 710 C CA . PRO A 1 85 ? 5.950 33.963 -20.229 1.00 80.56 85 PRO A CA 1
ATOM 711 C C . PRO A 1 85 ? 5.476 33.486 -21.607 1.00 80.56 85 PRO A C 1
ATOM 713 O O . PRO A 1 85 ? 6.174 33.669 -22.604 1.00 80.56 85 PRO A O 1
ATOM 716 N N . LYS A 1 86 ? 4.291 32.862 -21.675 1.00 74.31 86 LYS A N 1
ATOM 717 C CA . LYS A 1 86 ? 3.631 32.615 -22.965 1.00 74.31 86 LYS A CA 1
ATOM 718 C C . LYS A 1 86 ? 3.313 33.974 -23.595 1.00 74.31 86 LYS A C 1
ATOM 720 O O . LYS A 1 86 ? 2.893 34.881 -22.880 1.00 74.31 86 LYS A O 1
ATOM 725 N N . LYS A 1 87 ? 3.556 34.106 -24.902 1.00 76.62 87 LYS A N 1
ATOM 726 C CA . LYS A 1 87 ? 3.149 35.286 -25.673 1.00 76.62 87 LYS A CA 1
ATOM 727 C C . LYS A 1 87 ? 1.619 35.382 -25.596 1.00 76.62 87 LYS A C 1
ATOM 729 O O . LYS A 1 87 ? 0.964 34.357 -25.786 1.00 76.62 87 LYS A O 1
ATOM 734 N N . ILE A 1 88 ? 1.119 36.562 -25.225 1.00 71.69 88 ILE A N 1
ATOM 735 C CA . ILE A 1 88 ? -0.299 36.933 -25.335 1.00 71.69 88 ILE A CA 1
ATOM 736 C C . ILE A 1 88 ? -0.656 36.969 -26.818 1.00 71.69 88 ILE A C 1
ATOM 738 O O . ILE A 1 88 ? 0.214 37.431 -27.596 1.00 71.69 88 ILE A O 1
#

Sequence (88 aa):
MFVYLSCRTWAMWQVTGFPFVHSAAFIAFTRDVIWAQYVDQYFSIQKFKEAYAFKIALMPGKDHWIKKDGEKIYPPLMKRPPGRPKKI

Radius of gyration: 24.33 Å; Cα contacts (8 Å, |Δi|>4): 21; chains: 1; bounding box: 46×59×40 Å

Secondary structure (DSSP, 8-state):
------TTHHHHHHHHSS--HHHHHHHHTSSS--GGGTS-GGGSHHHHHHHT-S--PPPPPGGGS--------PPP--PPPSSPPPP-

Organism: Lactuca sativa (NCBI:txid4236)

Foldseek 3Di:
DDDPPPVPQVVVCVVPQAHDPVVVVVLVPDPDRPVPVSGDPCPDPVVVCVVPVDDDDDDDPPVPDPPDPDDDDDDPPDDDPPDDDDDD

Solvent-accessible surface area (backbone atoms only — not comparable to full-atom values): 6138 Å² total; per-residue (Å²): 134,92,84,83,79,64,87,63,60,61,61,49,25,75,73,68,40,48,61,49,74,69,54,44,51,54,49,70,69,47,96,76,71,60,64,79,81,66,35,44,74,74,78,33,71,67,46,50,49,60,72,60,64,59,86,75,78,75,77,75,53,81,89,69,52,82,86,66,94,62,81,84,80,70,78,78,85,78,71,80,71,94,71,83,78,78,85,129